Protein AF-A0A7T8HJT8-F1 (afdb_monomer)

Mean predicted aligned error: 12.42 Å

Foldseek 3Di:
DDADDDVCVDPVNVVVCVVVVHDDDDDDHPPLVPPCCSNPVVVVVCVVCPPDDDDDPPDDPPDDPDPDDDD

InterPro domains:
  IPR036397 Ribonuclease H superfamily [G3DSA:3.30.420.10] (1-54)

Structure (mmCIF, N/CA/C/O backbone):
data_AF-A0A7T8HJT8-F1
#
_entry.id   AF-A0A7T8HJT8-F1
#
loop_
_atom_site.group_PDB
_atom_site.id
_atom_site.type_symbol
_atom_site.label_atom_id
_atom_site.label_alt_id
_atom_site.label_comp_id
_atom_site.label_asym_id
_atom_site.label_entity_id
_atom_site.label_seq_id
_atom_site.pdbx_PDB_ins_code
_atom_site.Cartn_x
_atom_site.Cartn_y
_atom_site.Cartn_z
_atom_site.occupancy
_atom_site.B_iso_or_equiv
_atom_site.auth_seq_id
_atom_site.auth_comp_id
_atom_site.auth_asym_id
_atom_site.auth_atom_id
_atom_site.pdbx_PDB_model_num
ATOM 1 N N . MET A 1 1 ? -4.701 -3.137 -0.769 1.00 66.62 1 MET A N 1
ATOM 2 C CA . MET A 1 1 ? -3.624 -3.287 0.235 1.00 66.62 1 MET A CA 1
ATOM 3 C C . MET A 1 1 ? -2.696 -2.093 0.080 1.00 66.62 1 MET A C 1
ATOM 5 O O . MET A 1 1 ? -2.428 -1.732 -1.059 1.00 66.62 1 MET A O 1
ATOM 9 N N . TRP A 1 2 ? -2.343 -1.413 1.169 1.00 78.06 2 TRP A N 1
ATOM 10 C CA . TRP A 1 2 ? -1.564 -0.168 1.164 1.00 78.06 2 TRP A CA 1
ATOM 11 C C . TRP A 1 2 ? -0.688 -0.106 2.420 1.00 78.06 2 TRP A C 1
ATOM 13 O O . TRP A 1 2 ? -1.073 -0.659 3.452 1.00 78.06 2 TRP A O 1
ATOM 23 N N . ASP A 1 3 ? 0.487 0.528 2.342 1.00 84.50 3 ASP A N 1
ATOM 24 C CA . ASP A 1 3 ? 1.462 0.471 3.436 1.00 84.50 3 ASP A CA 1
ATOM 25 C C . ASP A 1 3 ? 1.158 1.452 4.569 1.00 84.50 3 ASP A C 1
ATOM 27 O O . ASP A 1 3 ? 0.436 2.437 4.427 1.00 84.50 3 ASP A O 1
ATOM 31 N N . ASN A 1 4 ? 1.749 1.187 5.724 1.00 82.69 4 ASN A N 1
ATOM 32 C CA . ASN A 1 4 ? 1.453 1.844 6.990 1.00 82.69 4 ASN A CA 1
ATOM 33 C C . ASN A 1 4 ? 2.078 3.245 7.156 1.00 82.69 4 ASN A C 1
ATOM 35 O O . ASN A 1 4 ? 2.327 3.666 8.287 1.00 82.69 4 ASN A O 1
ATOM 39 N N . ALA A 1 5 ? 2.343 3.986 6.073 1.00 84.56 5 ALA A N 1
ATOM 40 C CA . ALA A 1 5 ? 2.879 5.340 6.210 1.00 84.56 5 ALA A CA 1
ATOM 41 C C . ALA A 1 5 ? 1.916 6.266 6.966 1.00 84.56 5 ALA A C 1
ATOM 43 O O . ALA A 1 5 ? 0.694 6.181 6.824 1.00 84.56 5 ALA A O 1
ATOM 44 N N . ARG A 1 6 ? 2.502 7.219 7.703 1.00 82.31 6 ARG A N 1
ATOM 45 C CA . ARG A 1 6 ? 1.816 8.080 8.683 1.00 82.31 6 ARG A CA 1
ATOM 46 C C . ARG A 1 6 ? 0.493 8.699 8.213 1.00 82.31 6 ARG A C 1
ATOM 48 O O . ARG A 1 6 ? -0.458 8.619 8.984 1.00 82.31 6 ARG A O 1
ATOM 55 N N . PRO A 1 7 ? 0.372 9.276 6.996 1.00 85.69 7 PRO A N 1
ATOM 56 C CA . PRO A 1 7 ? -0.884 9.894 6.562 1.00 85.69 7 PRO A CA 1
ATOM 57 C C . PRO A 1 7 ? -2.038 8.900 6.458 1.00 85.69 7 PRO A C 1
ATOM 59 O O . PRO A 1 7 ? -3.197 9.274 6.571 1.00 85.69 7 PRO A O 1
ATOM 62 N N . ARG A 1 8 ? -1.728 7.626 6.230 1.00 81.56 8 ARG A N 1
ATOM 63 C CA . ARG A 1 8 ? -2.739 6.611 5.966 1.00 81.56 8 ARG A CA 1
ATOM 64 C C . ARG A 1 8 ? -3.185 5.896 7.236 1.00 81.56 8 ARG A C 1
ATOM 66 O O . ARG A 1 8 ? -4.273 5.343 7.280 1.00 81.56 8 ARG A O 1
ATOM 73 N N . THR A 1 9 ? -2.390 5.973 8.299 1.00 84.00 9 THR A N 1
ATOM 74 C CA . THR A 1 9 ? -2.743 5.458 9.628 1.00 84.00 9 THR A CA 1
ATOM 75 C C . THR A 1 9 ? -3.431 6.496 10.520 1.00 84.00 9 THR A C 1
ATOM 77 O O . THR A 1 9 ? -3.676 6.206 11.689 1.00 84.00 9 THR A O 1
ATOM 80 N N . THR A 1 10 ? -3.706 7.707 10.022 1.00 90.56 10 THR A N 1
ATOM 81 C CA . THR A 1 10 ? -4.397 8.749 10.796 1.00 90.56 10 THR A CA 1
ATOM 82 C C . THR A 1 10 ? -5.842 8.361 11.108 1.00 90.56 10 THR A C 1
ATOM 84 O O . THR A 1 10 ? -6.470 7.585 10.382 1.00 90.56 10 THR A O 1
ATOM 87 N N . THR A 1 11 ? -6.382 8.933 12.185 1.00 88.81 11 THR A N 1
ATOM 88 C CA . THR A 1 11 ? -7.774 8.728 12.604 1.00 88.81 11 THR A CA 1
ATOM 89 C C . THR A 1 11 ? -8.753 9.109 11.498 1.00 88.81 11 THR A C 1
ATOM 91 O O . THR A 1 11 ? -9.629 8.313 11.180 1.00 88.81 11 THR A O 1
ATOM 94 N N . ASP A 1 12 ? -8.536 10.246 10.833 1.00 92.31 12 ASP A N 1
ATOM 95 C CA . ASP A 1 12 ? -9.394 10.724 9.741 1.00 92.31 12 ASP A CA 1
ATOM 96 C C . ASP A 1 12 ? -9.491 9.711 8.595 1.00 92.31 12 ASP A C 1
ATOM 98 O O . ASP A 1 12 ? -10.580 9.396 8.110 1.00 92.31 12 ASP A O 1
ATOM 102 N N . THR A 1 13 ? -8.350 9.147 8.185 1.00 89.12 13 THR A N 1
ATOM 103 C CA . THR A 1 13 ? -8.304 8.136 7.123 1.00 89.12 13 THR A CA 1
ATOM 104 C C . THR A 1 13 ? -9.000 6.852 7.565 1.00 89.12 13 THR A C 1
ATOM 106 O O . THR A 1 13 ? -9.736 6.243 6.786 1.00 89.12 13 THR A O 1
ATOM 109 N N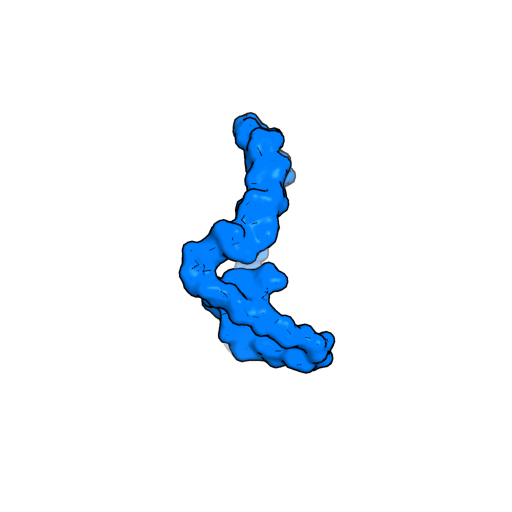 . ARG A 1 14 ? -8.820 6.446 8.827 1.00 88.62 14 ARG A N 1
ATOM 110 C CA . ARG A 1 14 ? -9.481 5.262 9.382 1.00 88.62 14 ARG A CA 1
ATOM 111 C C . ARG A 1 14 ? -10.997 5.437 9.434 1.00 88.62 14 ARG A C 1
ATOM 113 O O . ARG A 1 14 ? -11.713 4.565 8.954 1.00 88.62 14 ARG A O 1
ATOM 120 N N . GLU A 1 15 ? -11.484 6.565 9.943 1.00 91.94 15 GLU A N 1
ATOM 121 C CA . GLU A 1 15 ? -12.916 6.874 9.973 1.00 91.94 15 GLU A CA 1
ATOM 122 C C . GLU A 1 15 ? -13.522 6.906 8.570 1.00 91.94 15 GLU A C 1
ATOM 124 O O . GLU A 1 15 ? -14.604 6.364 8.342 1.00 91.94 15 GLU A O 1
ATOM 129 N N . PHE A 1 16 ? -12.818 7.511 7.613 1.00 92.62 16 PHE A N 1
ATOM 130 C CA . PHE A 1 16 ? -13.246 7.572 6.220 1.00 92.62 16 PHE A CA 1
ATOM 131 C C . PHE A 1 16 ? -13.436 6.180 5.600 1.00 92.62 16 PHE A C 1
ATOM 133 O O . PHE A 1 16 ? -14.375 5.986 4.819 1.00 92.62 16 PHE A O 1
ATOM 140 N N . LEU A 1 17 ? -12.551 5.233 5.927 1.00 91.56 17 LEU A N 1
ATOM 141 C CA . LEU A 1 17 ? -12.616 3.848 5.456 1.00 91.56 17 LEU A CA 1
ATOM 142 C C . LEU A 1 17 ? -13.719 3.060 6.166 1.00 91.56 17 LEU A C 1
ATOM 144 O O . LEU A 1 17 ? -14.504 2.393 5.497 1.00 91.56 17 LEU A O 1
ATOM 148 N N . THR A 1 18 ? -13.851 3.214 7.486 1.00 91.69 18 THR A N 1
ATOM 149 C CA . THR A 1 18 ? -14.920 2.574 8.266 1.00 91.69 18 THR A CA 1
ATOM 150 C C . THR A 1 18 ? -16.307 3.016 7.798 1.00 91.69 18 THR A C 1
ATOM 152 O O . THR A 1 18 ? -17.187 2.181 7.627 1.00 91.69 18 THR A O 1
ATOM 155 N N . ARG A 1 19 ? -16.508 4.305 7.483 1.00 95.56 19 ARG A N 1
ATOM 156 C CA . ARG A 1 19 ? -17.780 4.805 6.914 1.00 95.56 19 ARG A CA 1
ATOM 157 C C . ARG A 1 19 ? -18.123 4.204 5.546 1.00 95.56 19 ARG A C 1
ATOM 159 O O . ARG A 1 19 ? -19.266 4.308 5.116 1.00 95.56 19 ARG A O 1
ATOM 166 N N . ARG A 1 20 ? -17.142 3.632 4.845 1.00 95.12 20 ARG A N 1
ATOM 167 C CA . ARG A 1 20 ? -17.307 2.997 3.529 1.00 95.12 20 ARG A CA 1
ATOM 168 C C . ARG A 1 20 ? -17.315 1.475 3.590 1.00 95.12 20 ARG A C 1
ATOM 170 O O . ARG A 1 20 ? -17.298 0.861 2.530 1.00 95.12 20 ARG A O 1
ATOM 177 N N . ASP A 1 21 ? -17.319 0.898 4.790 1.00 92.94 21 ASP A N 1
ATOM 178 C CA . ASP A 1 21 ? -17.243 -0.551 4.992 1.00 92.94 21 ASP A CA 1
ATOM 179 C C . ASP A 1 21 ? -16.001 -1.173 4.321 1.00 92.94 21 ASP A C 1
ATOM 181 O O . ASP A 1 21 ? -16.025 -2.266 3.759 1.00 92.94 21 ASP A O 1
ATOM 185 N N . VAL A 1 22 ? -14.886 -0.429 4.326 1.00 91.62 22 VAL A N 1
ATOM 186 C CA . VAL A 1 22 ? -13.609 -0.891 3.772 1.00 91.62 22 VAL A CA 1
ATOM 187 C C . VAL A 1 22 ? -12.677 -1.283 4.907 1.00 91.62 22 VAL A C 1
ATOM 189 O O . VAL A 1 22 ? -12.122 -0.428 5.597 1.00 91.62 22 VAL A O 1
ATOM 192 N N . GLU A 1 23 ? -12.438 -2.584 5.037 1.00 87.44 23 GLU A N 1
ATOM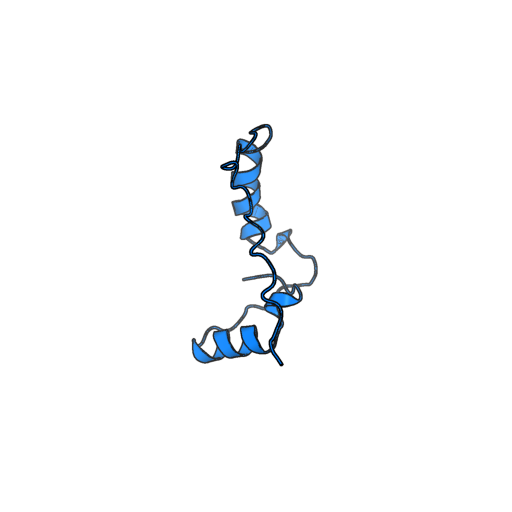 193 C CA . GLU A 1 23 ? -11.464 -3.130 5.980 1.00 87.44 23 GLU A CA 1
ATOM 194 C C . GLU A 1 23 ? -10.033 -3.066 5.405 1.00 87.44 23 GLU A C 1
ATOM 196 O O . GLU A 1 23 ? -9.748 -3.641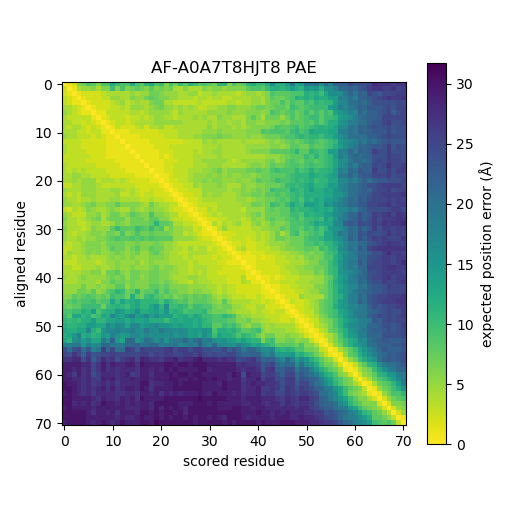 4.345 1.00 87.44 23 GLU A O 1
ATOM 201 N N . PRO A 1 24 ? -9.091 -2.368 6.068 1.00 82.62 24 PRO A N 1
ATOM 202 C CA . PRO A 1 24 ? -7.717 -2.286 5.599 1.00 82.62 24 PRO A CA 1
ATOM 203 C C . PRO A 1 24 ? -6.962 -3.595 5.859 1.00 82.62 24 PRO A C 1
ATOM 205 O O . PRO A 1 24 ? -6.835 -4.065 6.989 1.00 82.62 24 PRO A O 1
ATOM 208 N N . VAL A 1 25 ? -6.371 -4.157 4.803 1.00 85.69 25 VAL A N 1
ATOM 209 C CA . VAL A 1 25 ? -5.458 -5.302 4.919 1.00 85.69 25 VAL A CA 1
ATOM 210 C C . VAL A 1 25 ? -4.180 -4.860 5.631 1.00 85.69 25 VAL A C 1
ATOM 212 O O . VAL A 1 25 ? -3.504 -3.939 5.169 1.00 85.69 25 VAL A O 1
ATOM 215 N N . LYS A 1 26 ? -3.826 -5.536 6.731 1.00 82.88 26 LYS A N 1
ATOM 216 C CA . LYS A 1 26 ? -2.571 -5.284 7.450 1.00 82.88 26 LYS A CA 1
ATOM 217 C C . LYS A 1 26 ? -1.377 -5.552 6.535 1.00 82.88 26 LYS A C 1
ATOM 219 O O . LYS A 1 26 ? -1.198 -6.668 6.055 1.00 82.88 26 LYS A O 1
ATOM 224 N N . GLN A 1 27 ? -0.543 -4.537 6.347 1.00 84.81 27 GLN A N 1
ATOM 225 C CA . GLN A 1 27 ? 0.728 -4.652 5.644 1.00 84.81 27 GLN A CA 1
ATOM 226 C C . GLN A 1 27 ? 1.887 -4.564 6.640 1.00 84.81 27 GLN A C 1
ATOM 228 O O . GLN A 1 27 ? 1.858 -3.754 7.569 1.00 84.81 27 GLN A O 1
ATOM 233 N N . SER A 1 28 ? 2.898 -5.412 6.447 1.00 85.56 28 SER A N 1
ATOM 234 C CA . SER A 1 28 ? 4.133 -5.362 7.229 1.00 85.56 28 SER A CA 1
ATOM 235 C C . SER A 1 28 ? 4.882 -4.041 6.970 1.00 85.56 28 SER A C 1
ATOM 237 O O . SER A 1 28 ? 4.914 -3.581 5.823 1.00 85.56 28 SER A O 1
ATOM 239 N N . PRO A 1 29 ? 5.470 -3.406 8.003 1.00 83.88 29 PRO A N 1
ATOM 240 C CA . PRO A 1 29 ? 6.270 -2.198 7.827 1.00 83.88 29 PRO A CA 1
ATOM 241 C C . PRO A 1 29 ? 7.416 -2.418 6.836 1.00 83.88 29 PRO A C 1
ATOM 243 O O . PRO A 1 29 ? 8.105 -3.433 6.908 1.00 83.88 29 PRO A O 1
ATOM 246 N N . TYR A 1 30 ? 7.644 -1.440 5.954 1.00 81.50 30 TYR A N 1
ATOM 247 C CA . TYR A 1 30 ? 8.745 -1.446 4.979 1.00 81.50 30 TYR A CA 1
ATOM 248 C C . TYR A 1 30 ? 8.797 -2.690 4.078 1.00 81.50 30 TYR A C 1
ATOM 250 O O . TYR A 1 30 ? 9.875 -3.116 3.674 1.00 81.50 30 TYR A O 1
ATOM 258 N N . SER A 1 31 ? 7.637 -3.259 3.741 1.00 86.25 31 SER A N 1
ATOM 259 C CA . SER A 1 31 ? 7.524 -4.406 2.831 1.00 86.25 31 SER A CA 1
ATOM 260 C C . SER A 1 31 ? 6.949 -3.986 1.467 1.00 86.25 31 SER A C 1
ATOM 262 O O . SER A 1 31 ? 5.758 -4.211 1.215 1.00 86.25 31 SER A O 1
ATOM 264 N N . PRO A 1 32 ? 7.743 -3.328 0.593 1.00 82.00 32 PRO A N 1
ATOM 265 C CA . PRO A 1 32 ? 7.318 -2.952 -0.760 1.00 82.00 32 PRO A CA 1
ATOM 266 C C . PRO A 1 32 ? 7.181 -4.170 -1.688 1.00 82.00 32 PRO A C 1
ATOM 268 O O . PRO A 1 32 ? 6.425 -4.146 -2.652 1.00 82.00 32 PRO A O 1
ATOM 271 N N . ASP A 1 33 ? 7.856 -5.273 -1.376 1.00 84.69 33 ASP A N 1
ATOM 272 C CA . ASP A 1 33 ? 7.744 -6.567 -2.054 1.00 84.69 33 ASP A CA 1
ATOM 273 C C . ASP A 1 33 ? 6.345 -7.197 -1.926 1.00 84.69 33 ASP A C 1
ATOM 275 O O . ASP A 1 33 ? 5.877 -7.888 -2.839 1.00 84.69 33 ASP A O 1
ATOM 279 N N . LEU A 1 34 ? 5.667 -6.924 -0.808 1.00 83.31 34 LEU A N 1
ATOM 280 C CA . LEU A 1 34 ? 4.290 -7.346 -0.546 1.00 83.31 34 LEU A CA 1
ATOM 281 C C . LEU A 1 34 ? 3.254 -6.369 -1.116 1.00 83.31 34 LEU A C 1
ATOM 283 O O . LEU A 1 34 ? 2.070 -6.702 -1.192 1.00 83.31 34 LEU A O 1
ATOM 287 N N . ASN A 1 35 ? 3.675 -5.174 -1.535 1.00 84.50 35 ASN A N 1
ATOM 288 C CA . ASN A 1 35 ? 2.794 -4.197 -2.152 1.00 84.50 35 ASN A CA 1
ATOM 289 C C . ASN A 1 35 ? 2.745 -4.412 -3.665 1.00 84.50 35 ASN A C 1
ATOM 291 O O . ASN A 1 35 ? 3.738 -4.246 -4.370 1.00 84.50 35 ASN A O 1
ATOM 295 N N . 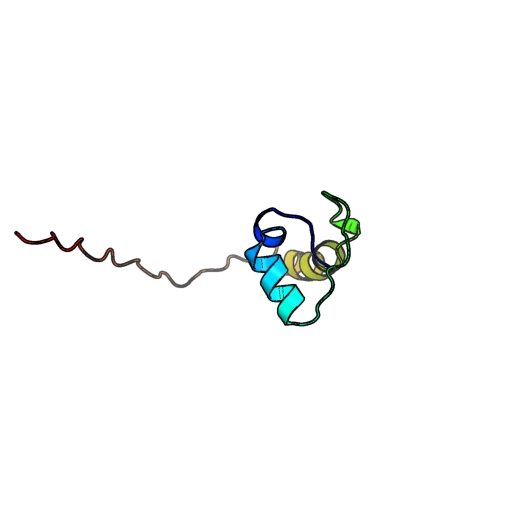LEU A 1 36 ? 1.566 -4.732 -4.195 1.00 86.62 36 LEU A N 1
ATOM 296 C CA . LEU A 1 36 ? 1.401 -4.936 -5.636 1.00 86.62 36 LEU A CA 1
ATOM 297 C C . LEU A 1 36 ? 1.696 -3.665 -6.445 1.00 86.62 36 LEU A C 1
ATOM 299 O O . LEU A 1 36 ? 2.198 -3.759 -7.567 1.00 86.62 36 LEU A O 1
ATOM 303 N N . CYS A 1 37 ? 1.407 -2.487 -5.884 1.00 85.44 37 CYS A N 1
ATOM 304 C CA . CYS A 1 37 ? 1.702 -1.217 -6.540 1.00 85.44 37 CYS A CA 1
ATOM 305 C C . CYS A 1 37 ? 3.212 -1.020 -6.701 1.0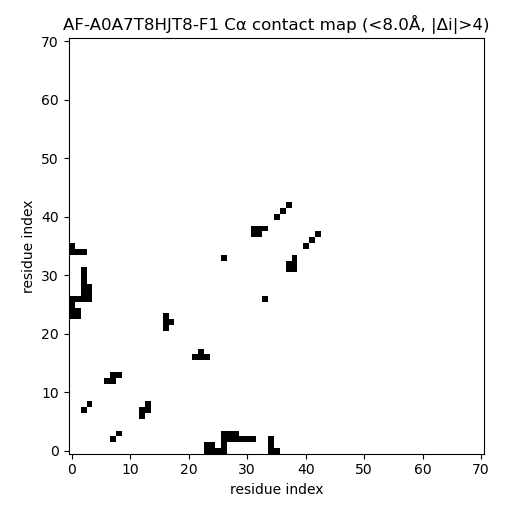0 85.44 37 CYS A C 1
ATOM 307 O O . CYS A 1 37 ? 3.672 -0.808 -7.821 1.00 85.44 37 CYS A O 1
ATOM 309 N N . ASP A 1 38 ? 3.976 -1.177 -5.621 1.00 85.44 38 ASP A N 1
ATOM 310 C CA . ASP A 1 38 ? 5.428 -0.982 -5.650 1.00 85.44 38 ASP A CA 1
ATOM 311 C C . ASP A 1 38 ? 6.108 -2.062 -6.496 1.00 85.44 38 ASP A C 1
ATOM 313 O O . ASP A 1 38 ? 6.923 -1.766 -7.369 1.00 85.44 38 ASP A O 1
ATOM 317 N N . ARG A 1 39 ? 5.710 -3.325 -6.309 1.00 85.44 39 ARG A N 1
ATOM 318 C CA . ARG A 1 39 ? 6.340 -4.460 -6.984 1.00 85.44 39 ARG A CA 1
ATOM 319 C C . ARG A 1 39 ? 6.028 -4.558 -8.474 1.00 85.44 39 ARG A C 1
ATOM 321 O O . ARG A 1 39 ? 6.859 -5.065 -9.218 1.00 85.44 39 ARG A O 1
ATOM 328 N N . PHE A 1 40 ? 4.840 -4.163 -8.928 1.00 86.00 40 PHE A N 1
ATOM 329 C CA . PHE A 1 40 ? 4.439 -4.391 -10.323 1.00 86.00 40 PHE A CA 1
ATOM 330 C C . PHE A 1 40 ? 4.082 -3.115 -11.063 1.00 86.00 40 PHE A C 1
ATOM 332 O O . PHE A 1 40 ? 4.511 -2.938 -12.203 1.00 86.00 40 PHE A O 1
ATOM 339 N N . LEU A 1 41 ? 3.267 -2.253 -10.455 1.00 87.62 41 LEU A N 1
ATOM 340 C CA . LEU A 1 41 ? 2.739 -1.082 -11.146 1.00 87.62 41 LEU A CA 1
ATOM 341 C C . LEU A 1 41 ? 3.841 -0.043 -11.364 1.00 87.62 41 LEU A C 1
ATOM 343 O O . LEU A 1 41 ? 4.065 0.369 -12.500 1.00 87.62 41 LEU A O 1
ATOM 347 N N . PHE A 1 42 ? 4.563 0.335 -10.309 1.00 87.56 42 PHE A N 1
ATOM 348 C CA . PHE A 1 42 ? 5.600 1.359 -10.405 1.00 87.56 42 PHE A CA 1
ATOM 349 C C . PHE A 1 42 ? 6.797 0.887 -11.219 1.00 87.56 42 PHE A C 1
ATOM 351 O O . PHE A 1 42 ? 7.207 1.624 -12.105 1.00 87.56 42 PHE A O 1
ATOM 358 N N . LEU A 1 43 ? 7.242 -0.369 -11.095 1.00 85.00 43 LEU A N 1
ATOM 359 C CA . LEU A 1 43 ? 8.283 -0.901 -11.990 1.00 85.00 43 LEU A CA 1
ATOM 360 C C . LEU A 1 43 ? 7.905 -0.796 -13.478 1.00 85.00 43 LEU A C 1
ATOM 362 O O . LEU A 1 43 ? 8.735 -0.438 -14.313 1.00 85.00 43 LEU A O 1
ATOM 366 N N . LYS A 1 44 ? 6.640 -1.065 -13.827 1.00 85.69 44 LYS A N 1
ATOM 367 C CA . LYS A 1 44 ? 6.160 -0.945 -15.214 1.00 85.69 44 LYS A CA 1
ATOM 368 C C . LYS A 1 44 ? 6.057 0.500 -15.700 1.00 85.69 44 LYS A C 1
ATOM 370 O O . LYS A 1 44 ? 6.089 0.718 -16.907 1.00 85.69 44 LYS A O 1
ATOM 375 N N . VAL A 1 45 ? 5.912 1.465 -14.795 1.00 86.38 45 VAL A N 1
ATOM 376 C CA . VAL A 1 45 ? 5.799 2.896 -15.119 1.00 86.38 45 VAL A CA 1
ATOM 377 C C . VAL A 1 45 ? 7.166 3.585 -15.111 1.00 86.38 45 VAL A C 1
ATOM 379 O O . VAL A 1 45 ? 7.433 4.426 -15.968 1.00 86.38 45 VAL A O 1
ATOM 382 N N . GLU A 1 46 ? 8.051 3.210 -14.191 1.00 83.50 46 GLU A N 1
ATOM 383 C CA . GLU A 1 46 ? 9.386 3.784 -14.025 1.00 83.50 46 GLU A CA 1
ATOM 384 C C . GLU A 1 46 ? 10.327 3.388 -15.159 1.00 83.50 46 GLU A C 1
ATOM 386 O O . GLU A 1 46 ? 11.041 4.247 -15.671 1.00 83.50 46 GLU A O 1
ATOM 391 N N . LEU A 1 47 ? 10.295 2.128 -15.614 1.00 80.56 47 LEU A N 1
ATOM 392 C CA . LEU A 1 47 ? 11.166 1.669 -16.702 1.00 80.56 47 LEU A CA 1
ATOM 393 C C . LEU A 1 47 ? 10.976 2.487 -18.000 1.00 80.56 47 LEU A C 1
ATOM 395 O O . LEU A 1 47 ? 11.975 2.942 -18.555 1.00 80.56 47 LEU A O 1
ATOM 399 N N . PRO A 1 48 ? 9.743 2.763 -18.475 1.00 81.12 48 PRO A N 1
ATOM 400 C CA . PRO A 1 48 ? 9.526 3.658 -19.617 1.00 81.12 48 PRO A CA 1
ATOM 401 C C . PRO A 1 48 ? 9.750 5.149 -19.324 1.00 81.12 48 PRO A C 1
ATOM 403 O O . PRO A 1 48 ? 9.920 5.939 -20.255 1.00 81.12 48 PRO A O 1
ATOM 406 N N . ALA A 1 49 ? 9.679 5.565 -18.057 1.00 79.56 49 ALA A N 1
ATOM 407 C CA . ALA A 1 49 ? 9.869 6.957 -17.651 1.00 79.56 49 ALA A CA 1
ATOM 408 C C . AL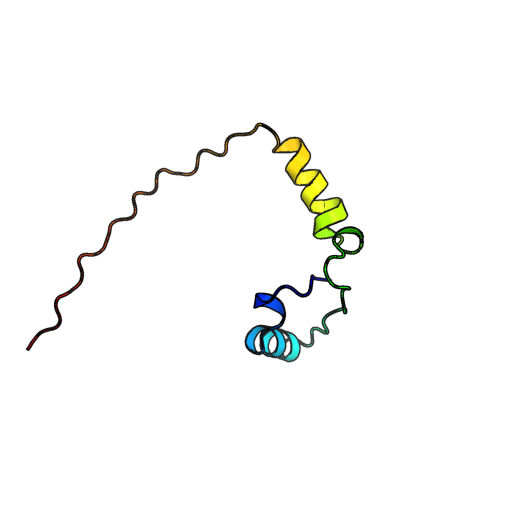A A 1 49 ? 11.343 7.313 -17.398 1.00 79.56 49 ALA A C 1
ATOM 410 O O . ALA A 1 49 ? 11.691 8.497 -17.371 1.00 79.56 49 ALA A O 1
ATOM 411 N N . LEU A 1 50 ? 12.221 6.318 -17.252 1.00 81.19 50 LEU A N 1
ATOM 412 C CA . LEU A 1 50 ? 13.646 6.517 -17.029 1.00 81.19 50 LEU A CA 1
ATOM 413 C C . LEU A 1 50 ? 14.268 7.278 -18.213 1.00 81.19 50 LEU A C 1
ATOM 415 O O . LEU A 1 50 ? 14.261 6.819 -19.352 1.00 81.19 50 LEU A O 1
ATOM 419 N N .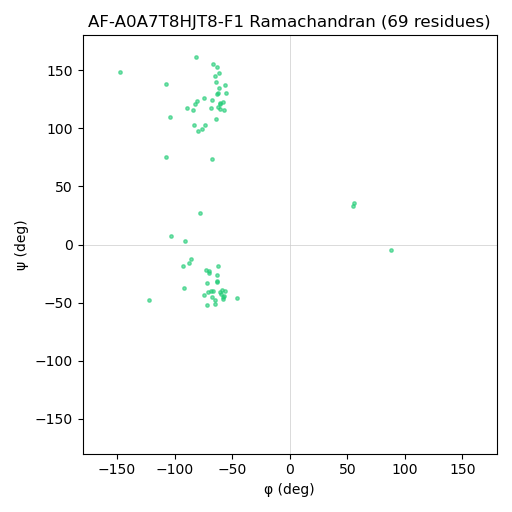 GLY A 1 51 ? 14.777 8.483 -17.950 1.00 78.88 51 GLY A N 1
ATOM 420 C CA . GLY A 1 51 ? 15.348 9.367 -18.975 1.00 78.88 51 GLY A CA 1
ATOM 421 C C . GLY A 1 51 ? 14.347 10.300 -19.670 1.00 78.88 51 GLY A C 1
ATOM 422 O O . GLY A 1 51 ? 14.766 11.177 -20.429 1.00 78.88 51 GLY A O 1
ATOM 423 N N . ARG A 1 52 ? 13.041 10.202 -19.384 1.00 80.44 52 ARG A N 1
ATOM 424 C CA . ARG A 1 52 ? 12.057 11.197 -19.841 1.00 80.44 52 ARG A CA 1
ATOM 425 C C . ARG A 1 52 ? 12.069 12.420 -18.923 1.00 80.44 52 ARG A C 1
ATOM 427 O O . ARG A 1 52 ? 11.807 12.325 -17.729 1.00 80.44 52 ARG A O 1
ATOM 434 N N . ARG A 1 53 ? 12.302 13.605 -19.494 1.00 79.56 53 ARG A N 1
ATOM 435 C CA . ARG A 1 53 ? 12.041 14.880 -18.809 1.00 79.56 53 ARG A CA 1
ATOM 436 C C . ARG A 1 53 ? 10.575 15.252 -18.973 1.00 79.56 53 ARG A C 1
ATOM 438 O O . ARG A 1 53 ? 10.123 15.527 -20.081 1.00 79.56 53 ARG A O 1
ATOM 445 N N . VAL A 1 54 ? 9.850 15.303 -17.862 1.00 75.69 54 VAL A N 1
ATOM 446 C CA . VAL A 1 54 ? 8.507 15.884 -17.826 1.00 75.69 54 VAL A CA 1
ATOM 447 C C . VAL A 1 54 ? 8.664 17.395 -17.682 1.00 75.69 54 VAL A C 1
ATOM 449 O O . VAL A 1 54 ? 8.990 17.899 -16.610 1.00 75.69 54 VAL A O 1
ATOM 452 N N . LEU A 1 55 ? 8.482 18.129 -18.780 1.00 76.81 55 LEU A N 1
ATOM 453 C CA . LEU A 1 55 ? 8.366 19.584 -18.730 1.00 76.81 55 LEU A CA 1
ATOM 454 C C . LEU A 1 55 ? 6.963 19.915 -18.219 1.00 76.81 55 LEU A C 1
ATOM 456 O O . LEU A 1 55 ? 5.989 19.835 -18.963 1.00 76.81 55 LEU A O 1
ATOM 460 N N . GLY A 1 56 ? 6.854 20.234 -16.929 1.00 71.88 56 GLY A N 1
ATOM 461 C CA . GLY A 1 56 ? 5.613 20.766 -16.374 1.00 71.88 56 GLY A CA 1
ATOM 462 C C . GLY A 1 56 ? 5.271 22.117 -17.015 1.00 71.88 56 GLY A C 1
ATOM 463 O O . GLY A 1 56 ? 6.184 22.836 -17.444 1.00 71.88 56 GLY A O 1
ATOM 464 N N . PRO A 1 57 ? 3.985 22.504 -17.086 1.00 64.38 57 PRO A N 1
ATOM 465 C CA . PRO A 1 57 ? 3.641 23.871 -17.444 1.00 64.38 57 PRO A CA 1
ATOM 466 C C . PRO A 1 57 ? 4.366 24.816 -16.479 1.00 64.38 57 PRO A C 1
ATOM 468 O O . PRO A 1 57 ? 4.334 24.615 -15.264 1.00 64.38 57 PRO A O 1
ATOM 471 N N . ARG A 1 58 ? 5.051 25.835 -17.018 1.00 54.19 58 ARG A N 1
ATOM 472 C CA . ARG A 1 58 ? 5.644 26.930 -16.234 1.00 54.19 58 ARG A CA 1
ATOM 473 C C . ARG A 1 58 ? 4.513 27.764 -15.617 1.00 54.19 58 ARG A C 1
ATOM 475 O O . ARG A 1 58 ? 4.197 28.846 -16.095 1.00 54.19 58 ARG A O 1
ATOM 482 N N . GLY A 1 59 ? 3.860 27.226 -14.593 1.00 51.75 59 GLY A N 1
ATOM 483 C CA . GLY A 1 59 ? 2.847 27.915 -13.808 1.00 51.75 59 GLY A CA 1
ATOM 484 C C . GLY A 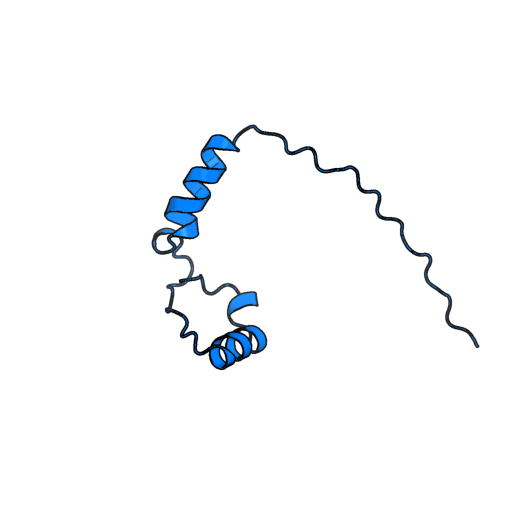1 59 ? 3.531 28.823 -12.799 1.00 51.75 59 GLY A C 1
ATOM 485 O O . GLY A 1 59 ? 3.981 28.357 -11.757 1.00 51.75 59 GLY A O 1
ATOM 486 N N . GLY A 1 60 ? 3.643 30.109 -13.129 1.00 51.25 60 GLY A N 1
ATOM 487 C CA . GLY A 1 60 ? 4.033 31.138 -12.175 1.00 51.25 60 GLY A CA 1
ATOM 488 C C . GLY A 1 60 ? 3.027 31.192 -11.029 1.00 51.25 60 GLY A C 1
ATOM 489 O O . GLY A 1 60 ? 1.836 31.417 -11.241 1.00 51.25 60 GLY A O 1
ATOM 490 N N . TYR A 1 61 ? 3.500 30.975 -9.807 1.00 50.22 61 TYR A N 1
ATOM 491 C CA . TYR A 1 61 ? 2.708 31.215 -8.611 1.00 50.22 61 TYR A CA 1
ATOM 492 C C . TYR A 1 61 ? 2.620 32.731 -8.410 1.00 50.22 61 TYR A C 1
ATOM 494 O O . TYR A 1 61 ? 3.578 33.359 -7.959 1.00 50.22 61 TYR A O 1
ATOM 502 N N . ASN A 1 62 ? 1.482 33.337 -8.751 1.00 53.69 62 ASN A N 1
ATOM 503 C CA . ASN A 1 62 ? 1.172 34.685 -8.285 1.00 53.69 62 ASN A CA 1
ATOM 504 C C . ASN A 1 62 ? 1.050 34.631 -6.756 1.00 53.69 62 ASN A C 1
ATOM 506 O O . ASN A 1 62 ? 0.081 34.079 -6.229 1.00 53.69 62 ASN A O 1
ATOM 510 N N . ARG A 1 63 ? 2.033 35.191 -6.035 1.00 52.09 63 ARG A N 1
ATOM 511 C CA . ARG A 1 63 ? 1.845 35.558 -4.625 1.00 52.09 63 ARG A CA 1
ATOM 512 C C . ARG A 1 63 ? 0.664 36.523 -4.580 1.00 52.09 63 ARG A C 1
ATOM 514 O O . ARG A 1 63 ? 0.751 37.609 -5.147 1.00 52.09 63 ARG A O 1
ATOM 521 N N . ARG A 1 64 ? -0.434 36.138 -3.927 1.00 51.34 64 ARG A N 1
ATOM 522 C CA . ARG A 1 64 ? -1.438 37.124 -3.516 1.00 51.34 64 ARG A CA 1
ATOM 523 C C . ARG A 1 64 ? -0.749 38.074 -2.525 1.00 51.34 64 ARG A C 1
ATOM 525 O O . ARG A 1 64 ? -0.076 37.561 -1.628 1.00 51.34 64 ARG A O 1
ATOM 532 N N . PRO A 1 65 ? -0.848 39.403 -2.682 1.00 48.69 65 PRO A N 1
ATOM 533 C CA . PRO A 1 65 ? -0.405 40.309 -1.633 1.00 48.69 65 PRO A CA 1
ATOM 534 C C . PRO A 1 65 ? -1.237 40.029 -0.377 1.00 48.69 65 PRO A C 1
ATOM 536 O O . PRO A 1 65 ? -2.446 39.804 -0.471 1.00 48.69 65 PRO A O 1
ATOM 539 N N . ALA A 1 66 ? -0.559 39.951 0.769 1.00 53.59 66 ALA A N 1
ATOM 540 C CA . ALA A 1 66 ? -1.207 39.859 2.066 1.00 53.59 66 ALA A CA 1
ATOM 541 C C . ALA A 1 66 ? -2.103 41.092 2.220 1.00 53.59 66 ALA A C 1
ATOM 543 O O . ALA A 1 66 ? -1.633 42.212 2.040 1.00 53.59 66 ALA A O 1
ATOM 544 N N . GLY A 1 67 ? -3.396 40.871 2.448 1.00 50.91 67 GLY A N 1
ATOM 545 C CA . GLY A 1 67 ? -4.275 41.938 2.894 1.00 50.91 67 GLY A CA 1
ATOM 546 C C . GLY A 1 67 ? -3.855 42.298 4.308 1.00 50.91 67 GLY A C 1
ATOM 547 O O . GLY A 1 67 ? -3.892 41.435 5.182 1.00 50.91 67 GLY A O 1
ATOM 548 N N . ASP A 1 68 ? -3.404 43.533 4.490 1.00 52.31 68 ASP A N 1
ATOM 549 C CA . ASP A 1 68 ? -3.250 44.134 5.804 1.00 52.31 68 ASP A CA 1
ATOM 550 C C . ASP A 1 68 ? -4.648 44.206 6.441 1.00 52.31 68 ASP A C 1
ATOM 552 O O . ASP A 1 68 ? -5.570 44.798 5.874 1.00 52.31 68 ASP A O 1
ATOM 556 N N . GLU A 1 69 ? -4.822 43.517 7.569 1.00 51.75 69 GLU A N 1
ATOM 557 C CA . GLU A 1 69 ? -6.023 43.594 8.399 1.00 51.75 69 GLU A CA 1
ATOM 558 C C . GLU A 1 69 ? -6.165 45.026 8.945 1.00 51.75 69 GLU A C 1
ATOM 560 O O . GLU A 1 69 ? -5.212 45.611 9.462 1.00 51.75 69 GLU A O 1
ATOM 565 N N . GLU A 1 70 ? -7.355 45.601 8.772 1.00 46.81 70 GLU A N 1
ATOM 566 C CA . GLU A 1 70 ? -7.745 46.917 9.278 1.00 46.81 70 GLU A CA 1
ATOM 567 C C . GLU A 1 70 ? -7.784 46.966 10.816 1.00 46.81 70 GLU A C 1
ATOM 569 O O . GLU A 1 70 ? -8.261 46.026 11.447 1.00 46.81 70 GLU A O 1
ATOM 574 N N . GLY A 1 71 ? -7.409 48.135 11.360 1.00 41.69 71 GLY A N 1
ATOM 575 C CA . GLY A 1 71 ? -8.191 48.861 12.380 1.00 41.69 71 GLY A CA 1
ATOM 576 C C . GLY A 1 71 ? -8.061 48.442 13.836 1.00 41.69 71 GLY A C 1
ATOM 577 O O . GLY A 1 71 ? -8.878 47.605 14.272 1.00 41.69 71 GLY A O 1
#

Organism: Caligus rogercresseyi (NCBI:txid217165)

Secondary structure (DSSP, 8-state):
-----TTTSSHHHHHHHHTTT-PPPP--TT-GGG-HIIIIIIHHHHHHHTT------------PPPPPPP-

pLDDT: mean 77.78, std 14.5, range [41.69, 95.56]

Solvent-accessible surface area (backbone atoms only — not comparable to full-atom values): 4816 Å² total; per-residue (Å²): 122,62,66,72,51,69,82,61,68,32,68,69,48,47,51,57,30,56,77,65,76,49,81,80,55,88,52,64,82,94,45,53,83,79,29,65,55,59,59,49,52,46,52,67,51,46,65,77,41,64,91,61,80,82,80,68,81,88,73,78,80,78,77,75,79,79,78,80,80,81,134

Radius of gyration: 20.2 Å; Cα contacts (8 Å, |Δi|>4): 39; chains: 1; bounding box: 33×56×32 Å

Nearest PDB structures (foldseek):
  2f7t-assembly1_A-2  TM=9.56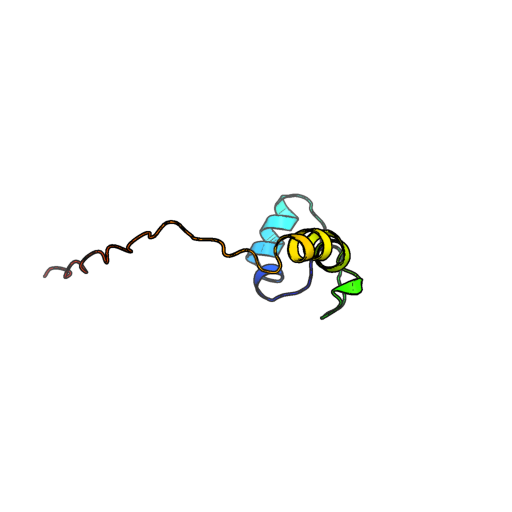5E-01  e=1.776E-01  Drosophila mauritiana
  3k9j-assembly2_A  TM=9.869E-01  e=4.740E-01  Homo sapiens
  4r79-assembly1_B  TM=9.711E-01  e=5.144E+00  Drosophila mauritiana

Sequence (71 aa):
MWDNARPRTTTDTREFLTRRDVEPVKQSPYSPDLNLCDRFLFLKVELPALGRRVLGPRGGYNRRPAGDEEG